Protein AF-A0A2U8Q2R9-F1 (afdb_monomer_lite)

Foldseek 3Di:
DPVPVVVVVVVVVVVVLLVLLLQLQLVLQLVLLVVVVVVCVVVVNDDPVCVVVSVCLSNLRSVQSSVVVCCCCVPVCVPDPDPDPDPVVSVVSSVSSSVCSNPVVVSVVVVVVVVCVVVVPPPCPPPDPPDPDPDD

Radius of gyration: 21.03 Å; chains: 1; bounding box: 61×58×49 Å

Secondary structure (DSSP, 8-state):
--HHHHHHHHHHHHHHHHHHHHHHHHHHHHHHHHHHHHHHHHTT---GGGHHHHHHHHHHHHHHHHHHHHHHHHHTTTTS-----SHHHHHHHHHHHHHHHHTHHHHHHHHHHHHHHHHT------SSSS------

Structure (mmCIF, N/CA/C/O backbone):
data_AF-A0A2U8Q2R9-F1
#
_entry.id   AF-A0A2U8Q2R9-F1
#
loop_
_atom_site.group_PDB
_atom_site.id
_atom_site.type_symbol
_atom_site.label_atom_id
_atom_site.label_alt_id
_atom_site.label_comp_id
_atom_site.label_asym_id
_atom_site.label_entity_id
_atom_site.label_seq_id
_atom_site.pdbx_PDB_ins_code
_atom_site.Cartn_x
_atom_site.Cartn_y
_atom_site.Cartn_z
_atom_site.occupancy
_atom_site.B_iso_or_equiv
_atom_site.auth_seq_id
_atom_site.auth_comp_id
_atom_site.auth_asym_id
_atom_site.auth_atom_id
_atom_site.pdbx_PDB_model_num
ATOM 1 N N . MET A 1 1 ? 22.208 -24.361 -25.712 1.00 54.59 1 MET A N 1
ATOM 2 C CA . MET A 1 1 ? 21.852 -24.811 -24.343 1.00 54.59 1 MET A CA 1
ATOM 3 C C . MET A 1 1 ? 22.028 -23.720 -23.263 1.00 54.59 1 MET A C 1
ATOM 5 O O . MET A 1 1 ? 22.077 -24.053 -22.092 1.00 54.59 1 MET A O 1
ATOM 9 N N . GLN A 1 2 ? 22.068 -22.422 -23.615 1.00 53.75 2 GLN A N 1
ATOM 10 C CA . GLN A 1 2 ? 22.231 -21.296 -22.665 1.00 53.75 2 GLN A CA 1
ATOM 11 C C . GLN A 1 2 ? 20.921 -20.546 -22.336 1.00 53.75 2 GLN A C 1
ATOM 13 O O . GLN A 1 2 ? 20.909 -19.662 -21.490 1.00 53.75 2 GLN A O 1
ATOM 18 N N . THR A 1 3 ? 19.803 -20.882 -22.981 1.00 57.34 3 THR A N 1
ATOM 19 C CA . THR A 1 3 ? 18.531 -20.153 -22.825 1.00 57.34 3 THR A CA 1
ATOM 20 C C . THR A 1 3 ? 17.752 -20.531 -21.559 1.00 57.34 3 THR A C 1
ATOM 22 O O . THR A 1 3 ? 16.987 -19.719 -21.046 1.00 57.34 3 THR A O 1
ATOM 25 N N . ALA A 1 4 ? 17.961 -21.734 -21.013 1.00 60.97 4 ALA A N 1
ATOM 26 C CA . ALA A 1 4 ? 17.215 -22.218 -19.848 1.00 60.97 4 ALA A CA 1
ATOM 27 C C . ALA A 1 4 ? 17.645 -21.556 -18.523 1.00 60.97 4 ALA A C 1
ATOM 29 O O . ALA A 1 4 ? 16.813 -21.320 -17.649 1.00 60.97 4 ALA A O 1
ATOM 30 N N . THR A 1 5 ? 18.926 -21.210 -18.375 1.00 63.03 5 THR A N 1
ATOM 31 C CA . THR A 1 5 ? 19.467 -20.627 -17.136 1.00 63.03 5 THR A CA 1
ATOM 32 C C . THR A 1 5 ? 19.041 -19.172 -16.941 1.00 63.03 5 THR A C 1
ATOM 34 O O . THR A 1 5 ? 18.671 -18.790 -15.834 1.00 63.03 5 THR A O 1
ATOM 37 N N . VAL A 1 6 ? 18.991 -18.380 -18.017 1.00 62.53 6 VAL A N 1
ATOM 38 C CA . VAL A 1 6 ? 18.590 -16.961 -17.966 1.00 62.53 6 VAL A CA 1
ATOM 39 C C . VAL A 1 6 ? 17.127 -16.800 -17.531 1.00 62.53 6 VAL A C 1
ATOM 41 O O . VAL A 1 6 ? 16.816 -15.957 -16.692 1.00 62.53 6 VAL A O 1
ATOM 44 N N . SER A 1 7 ? 16.225 -17.659 -18.022 1.00 61.97 7 SER A N 1
ATOM 45 C CA . SER A 1 7 ? 14.805 -17.618 -17.635 1.00 61.97 7 SER A CA 1
ATOM 46 C C . SER A 1 7 ? 14.587 -17.929 -16.148 1.00 61.97 7 SER A C 1
ATOM 48 O O . SER A 1 7 ? 13.720 -17.334 -15.504 1.00 61.97 7 SER A O 1
ATOM 50 N N . SER A 1 8 ? 15.394 -18.830 -15.582 1.00 62.81 8 SER A N 1
ATOM 51 C CA . SER A 1 8 ? 15.256 -19.243 -14.184 1.00 62.81 8 SER A CA 1
ATOM 52 C C . SER A 1 8 ? 15.738 -18.169 -13.200 1.00 62.81 8 SER A C 1
ATOM 54 O O . SER A 1 8 ? 15.130 -18.002 -12.143 1.00 62.81 8 SER A O 1
ATOM 56 N N . ILE A 1 9 ? 16.776 -17.405 -13.562 1.00 61.72 9 ILE A N 1
ATOM 57 C CA . ILE A 1 9 ? 17.327 -16.317 -12.735 1.00 61.72 9 ILE A CA 1
ATOM 58 C C . ILE A 1 9 ? 16.341 -15.140 -12.663 1.00 61.72 9 ILE A C 1
ATOM 60 O O . ILE A 1 9 ? 15.991 -14.712 -11.563 1.00 61.72 9 ILE A O 1
ATOM 64 N N . CYS A 1 10 ? 15.780 -14.700 -13.799 1.00 63.28 10 CYS A N 1
ATOM 65 C CA . CYS A 1 10 ? 14.766 -13.634 -13.811 1.00 63.28 10 CYS A CA 1
ATOM 66 C C . CYS A 1 10 ? 13.527 -13.975 -12.967 1.00 63.28 10 CYS A C 1
ATOM 68 O O . CYS A 1 10 ? 12.990 -13.115 -12.270 1.00 63.28 10 CYS A O 1
ATOM 70 N N . ARG A 1 11 ? 13.062 -15.233 -12.999 1.00 65.81 11 ARG A N 1
ATOM 71 C CA . ARG A 1 11 ? 11.898 -15.658 -12.201 1.00 65.81 11 ARG A CA 1
ATOM 72 C C . ARG A 1 11 ? 12.167 -15.613 -10.697 1.00 65.81 11 ARG A C 1
ATOM 74 O O . ARG A 1 11 ? 11.255 -15.305 -9.930 1.00 65.81 11 ARG A O 1
ATOM 81 N N . PHE A 1 12 ? 13.389 -15.931 -10.273 1.00 63.91 12 PHE A N 1
ATOM 82 C CA . PHE A 1 12 ? 13.762 -15.932 -8.860 1.00 63.91 12 PHE A CA 1
ATOM 83 C C . PHE A 1 12 ? 13.852 -14.510 -8.291 1.00 63.91 12 PHE A C 1
ATOM 85 O O . PHE A 1 12 ? 13.337 -14.234 -7.203 1.00 63.91 12 PHE A O 1
ATOM 92 N N . GLU A 1 13 ? 14.440 -13.595 -9.059 1.00 75.69 13 GLU A N 1
ATOM 93 C CA . GLU A 1 13 ? 14.587 -12.190 -8.678 1.00 75.69 13 GLU A CA 1
ATOM 94 C C . GLU A 1 13 ? 13.225 -11.486 -8.596 1.00 75.69 13 GLU A C 1
ATOM 96 O O . GLU A 1 13 ? 12.916 -10.840 -7.592 1.00 75.69 13 GLU A O 1
ATOM 101 N N . HIS A 1 14 ? 12.344 -11.735 -9.573 1.00 79.44 14 HIS A N 1
ATOM 102 C CA . HIS A 1 14 ? 10.980 -11.195 -9.569 1.00 79.44 14 HIS A CA 1
ATOM 103 C C . HIS A 1 14 ? 10.171 -11.671 -8.360 1.00 79.44 14 HIS A C 1
ATOM 105 O O . HIS A 1 14 ? 9.496 -10.883 -7.701 1.00 79.44 14 HIS A O 1
ATOM 111 N N . ARG A 1 15 ? 10.267 -12.961 -8.010 1.00 86.81 15 ARG A N 1
ATOM 112 C CA . ARG A 1 15 ? 9.559 -13.512 -6.845 1.00 86.81 15 ARG A CA 1
ATOM 113 C C . ARG A 1 15 ? 10.039 -12.882 -5.539 1.00 86.81 15 ARG A C 1
ATOM 115 O O . ARG A 1 15 ? 9.217 -12.572 -4.681 1.00 86.81 15 ARG A O 1
ATOM 122 N N . SER A 1 16 ? 11.346 -12.679 -5.404 1.00 87.81 16 SER A N 1
ATOM 123 C CA . SER A 1 16 ? 11.940 -12.060 -4.215 1.00 87.81 16 SER A CA 1
ATOM 124 C C . SER A 1 16 ? 11.488 -10.608 -4.061 1.00 87.81 16 SER A C 1
ATOM 126 O O . SER A 1 16 ? 11.102 -10.199 -2.967 1.00 87.81 16 SER A O 1
ATOM 128 N N . LEU A 1 17 ? 11.431 -9.859 -5.167 1.00 88.38 17 LEU A N 1
ATOM 129 C CA . LEU A 1 17 ? 10.926 -8.487 -5.186 1.00 88.38 17 LEU A CA 1
ATOM 130 C C . LEU A 1 17 ? 9.444 -8.417 -4.799 1.00 88.38 17 LEU A C 1
ATOM 132 O O . LEU A 1 17 ? 9.069 -7.586 -3.976 1.00 88.38 17 LEU A O 1
ATOM 136 N N . LEU A 1 18 ? 8.601 -9.305 -5.334 1.00 91.75 18 LEU A N 1
ATOM 137 C CA . LEU A 1 18 ? 7.175 -9.341 -4.990 1.00 91.75 18 LEU A CA 1
ATOM 138 C C . LEU A 1 18 ? 6.946 -9.618 -3.503 1.00 91.75 18 LEU A C 1
ATOM 140 O O . LEU A 1 18 ? 6.115 -8.959 -2.882 1.00 91.75 18 LEU A O 1
ATOM 144 N N . VAL A 1 19 ? 7.692 -10.563 -2.926 1.00 94.94 19 VAL A N 1
ATOM 145 C CA . VAL A 1 19 ? 7.621 -10.855 -1.487 1.00 94.94 19 VAL A CA 1
ATOM 146 C C . VAL A 1 19 ? 8.083 -9.645 -0.677 1.00 94.94 19 VAL A C 1
ATOM 148 O O . VAL A 1 19 ? 7.417 -9.264 0.281 1.00 94.94 19 VAL A O 1
ATOM 151 N N . PHE A 1 20 ? 9.177 -9.000 -1.082 1.00 93.81 20 PHE A N 1
ATOM 152 C CA . PHE A 1 20 ? 9.681 -7.793 -0.433 1.00 93.81 20 PHE A CA 1
ATOM 153 C C . PHE A 1 20 ? 8.643 -6.657 -0.440 1.00 93.81 20 PHE A C 1
ATOM 155 O O . PHE A 1 20 ? 8.326 -6.101 0.610 1.00 93.81 20 PHE A O 1
ATOM 162 N N . VAL A 1 21 ? 8.039 -6.370 -1.595 1.00 95.62 21 VAL A N 1
ATOM 163 C CA . VAL A 1 21 ? 6.981 -5.355 -1.751 1.00 95.62 21 VAL A CA 1
ATOM 164 C C . VAL A 1 21 ? 5.752 -5.692 -0.921 1.00 95.62 21 VAL A C 1
ATOM 166 O O . VAL A 1 21 ? 5.224 -4.829 -0.222 1.00 95.62 21 VAL A O 1
ATOM 169 N N . PHE A 1 22 ? 5.320 -6.951 -0.949 1.00 97.25 22 PHE A N 1
ATOM 170 C CA . PHE A 1 22 ? 4.193 -7.409 -0.150 1.00 97.25 22 PHE A CA 1
ATOM 171 C C . PHE A 1 22 ? 4.439 -7.191 1.349 1.00 97.25 22 PHE A C 1
ATOM 173 O O . PHE A 1 22 ? 3.574 -6.653 2.037 1.00 97.25 22 PHE A O 1
ATOM 180 N N . LEU A 1 23 ? 5.623 -7.556 1.853 1.00 97.31 23 LEU A N 1
ATOM 181 C CA . LEU A 1 23 ? 5.975 -7.404 3.266 1.00 97.31 23 LEU A CA 1
ATOM 182 C C . LEU A 1 23 ? 6.036 -5.932 3.690 1.00 97.31 23 LEU A C 1
ATOM 184 O O . LEU A 1 23 ? 5.490 -5.582 4.735 1.00 97.31 23 LEU A O 1
ATOM 188 N N . PHE A 1 24 ? 6.640 -5.056 2.881 1.00 97.38 24 PHE A N 1
ATOM 189 C CA . PHE A 1 24 ? 6.678 -3.619 3.176 1.00 97.38 24 PHE A CA 1
ATOM 190 C C . PHE A 1 24 ? 5.283 -2.979 3.121 1.00 97.38 24 PHE A C 1
ATOM 192 O O . PHE A 1 24 ? 4.949 -2.168 3.987 1.00 97.38 24 PHE A O 1
ATOM 199 N N . GLY A 1 25 ? 4.437 -3.390 2.172 1.00 97.31 25 GLY A N 1
ATOM 200 C CA . GLY A 1 25 ? 3.032 -2.979 2.116 1.00 97.31 25 GLY A CA 1
ATOM 201 C C . GLY A 1 25 ? 2.230 -3.440 3.332 1.00 97.31 25 GLY A C 1
ATOM 202 O O . GLY A 1 25 ? 1.533 -2.643 3.964 1.00 97.31 25 GLY A O 1
ATOM 203 N N . ALA A 1 26 ? 2.381 -4.705 3.727 1.00 97.25 26 ALA A N 1
ATOM 204 C CA . ALA A 1 26 ? 1.734 -5.246 4.916 1.00 97.25 26 ALA A CA 1
ATOM 205 C C . ALA A 1 26 ? 2.202 -4.529 6.193 1.00 97.25 26 ALA A C 1
ATOM 207 O O . ALA A 1 26 ? 1.381 -4.218 7.060 1.00 97.25 26 ALA A O 1
ATOM 208 N N . LEU A 1 27 ? 3.493 -4.195 6.294 1.00 97.31 27 LEU A N 1
ATOM 209 C CA . LEU A 1 27 ? 4.057 -3.434 7.411 1.00 97.31 27 LEU A CA 1
ATOM 210 C C . LEU A 1 27 ? 3.443 -2.027 7.504 1.00 97.31 27 LEU A C 1
ATOM 212 O O . LEU A 1 27 ? 2.994 -1.623 8.578 1.00 97.31 27 LEU A O 1
ATOM 216 N N . GLY A 1 28 ? 3.361 -1.306 6.381 1.00 96.38 28 GLY A N 1
ATOM 217 C CA . GLY A 1 28 ? 2.716 0.009 6.321 1.00 96.38 28 GLY A CA 1
ATOM 218 C C . GLY A 1 28 ? 1.251 -0.044 6.764 1.00 96.38 28 GLY A C 1
ATOM 219 O O . GLY A 1 28 ? 0.821 0.743 7.608 1.00 96.38 28 GLY A O 1
ATOM 220 N N . SER A 1 29 ? 0.491 -1.028 6.274 1.00 95.94 29 SER A N 1
ATOM 221 C CA . SER A 1 29 ? -0.905 -1.234 6.687 1.00 95.94 29 SER A CA 1
ATOM 222 C C . SER A 1 29 ? -1.055 -1.667 8.144 1.00 95.94 29 SER A C 1
ATOM 224 O O . SER A 1 29 ? -2.019 -1.275 8.798 1.00 95.94 29 SER A O 1
ATOM 226 N N . THR A 1 30 ? -0.096 -2.415 8.691 1.00 96.12 30 THR A N 1
ATOM 227 C CA . THR A 1 30 ? -0.086 -2.780 10.116 1.00 96.12 30 THR A CA 1
ATOM 228 C C . THR A 1 30 ? 0.061 -1.539 10.996 1.00 96.12 30 THR A C 1
ATOM 230 O O . THR A 1 30 ? -0.647 -1.409 11.993 1.00 96.12 30 THR A O 1
ATOM 233 N N . LEU A 1 31 ? 0.918 -0.588 10.610 1.00 95.75 31 LEU A N 1
ATOM 234 C CA . LEU A 1 31 ? 1.054 0.691 11.317 1.00 95.75 31 LEU A CA 1
ATOM 235 C C . LEU A 1 31 ? -0.201 1.566 11.196 1.00 95.75 31 LEU A C 1
ATOM 237 O O . LEU A 1 31 ? -0.585 2.242 12.151 1.00 95.75 31 LEU A O 1
ATOM 241 N N . ALA A 1 32 ? -0.872 1.543 10.045 1.00 93.44 32 ALA A N 1
ATOM 242 C CA . ALA A 1 32 ? -2.152 2.228 9.886 1.00 93.44 32 ALA A CA 1
ATOM 243 C C . ALA A 1 32 ? -3.241 1.605 10.783 1.00 93.44 32 ALA A C 1
ATOM 245 O O . ALA A 1 32 ? -3.953 2.321 11.489 1.00 93.44 32 ALA A O 1
ATOM 246 N N . ALA A 1 33 ? -3.328 0.272 10.823 1.00 92.88 33 ALA A N 1
ATOM 247 C CA . ALA A 1 33 ? -4.274 -0.455 11.666 1.00 92.88 33 ALA A CA 1
ATOM 248 C C . ALA A 1 33 ? -4.000 -0.239 13.163 1.00 92.88 33 ALA A C 1
ATOM 250 O O . ALA A 1 33 ? -4.934 0.006 13.929 1.00 92.88 33 ALA A O 1
ATOM 251 N N . SER A 1 34 ? -2.731 -0.254 13.586 1.00 93.38 34 SER A N 1
ATOM 252 C CA . SER A 1 34 ? -2.361 -0.013 14.985 1.00 93.38 34 SER A CA 1
ATOM 253 C C . SER A 1 34 ? -2.772 1.388 15.442 1.00 93.38 34 SER A C 1
ATOM 255 O O . SER A 1 34 ? -3.334 1.540 16.527 1.00 93.38 34 SER A O 1
ATOM 257 N N . ARG A 1 35 ? -2.613 2.406 14.585 1.00 92.12 35 ARG A N 1
ATOM 258 C CA . ARG A 1 35 ? -3.107 3.765 14.849 1.00 92.12 35 ARG A CA 1
ATOM 259 C C . ARG A 1 35 ? -4.620 3.789 15.091 1.00 92.12 35 ARG A C 1
ATOM 261 O O . ARG A 1 35 ? -5.070 4.466 16.015 1.00 92.12 35 ARG A O 1
ATOM 268 N N . ILE A 1 36 ? -5.402 3.054 14.297 1.00 89.00 36 ILE A N 1
ATOM 269 C CA . ILE A 1 36 ? -6.865 2.967 14.455 1.00 89.00 36 ILE A CA 1
ATOM 270 C C . ILE A 1 36 ? -7.228 2.306 15.789 1.00 89.00 36 ILE A C 1
ATOM 272 O O . ILE A 1 36 ? -8.101 2.805 16.498 1.00 89.00 36 ILE A O 1
ATOM 276 N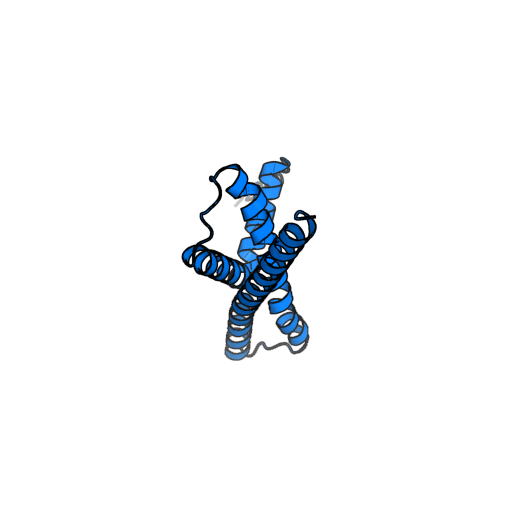 N . VAL A 1 37 ? -6.534 1.228 16.166 1.00 89.88 37 VAL A N 1
ATOM 277 C CA . VAL A 1 37 ? -6.737 0.544 17.454 1.00 89.88 37 VAL A CA 1
ATOM 278 C C . VAL A 1 37 ? -6.462 1.487 18.623 1.00 89.88 37 VAL A C 1
ATOM 280 O O . VAL A 1 37 ? -7.293 1.608 19.522 1.00 89.88 37 VAL A O 1
ATOM 283 N N . VAL A 1 38 ? -5.332 2.199 18.596 1.00 92.50 38 VAL A N 1
ATOM 284 C CA . VAL A 1 38 ? -4.958 3.155 19.651 1.00 92.50 38 VAL A CA 1
ATOM 285 C C . VAL A 1 38 ? -6.013 4.254 19.799 1.00 92.50 38 VAL A C 1
ATOM 287 O O . VAL A 1 38 ? -6.400 4.592 20.918 1.00 92.50 38 VAL A O 1
ATOM 290 N N . LEU A 1 39 ? -6.530 4.783 18.686 1.00 90.44 39 LEU A N 1
ATOM 291 C CA . LEU A 1 39 ? -7.613 5.768 18.714 1.00 90.44 39 LEU A CA 1
ATOM 292 C C . LEU A 1 39 ? -8.909 5.174 19.283 1.00 90.44 39 LEU A C 1
ATOM 294 O O . LEU A 1 39 ? -9.527 5.790 20.148 1.00 90.44 39 LEU A O 1
ATOM 298 N N . ALA A 1 40 ? -9.300 3.970 18.864 1.00 90.06 40 ALA A N 1
ATOM 299 C CA . ALA A 1 40 ? -10.507 3.308 19.360 1.00 90.06 40 ALA A CA 1
ATOM 300 C C . ALA A 1 40 ? -10.456 3.053 20.878 1.00 90.06 40 ALA A C 1
ATOM 302 O O . ALA A 1 40 ? -11.450 3.279 21.574 1.00 90.06 40 ALA A O 1
ATOM 303 N N . LEU A 1 41 ? -9.290 2.655 21.400 1.00 90.62 41 LEU A N 1
ATOM 304 C CA . LEU A 1 41 ? -9.057 2.494 22.837 1.00 90.62 41 LEU A CA 1
AT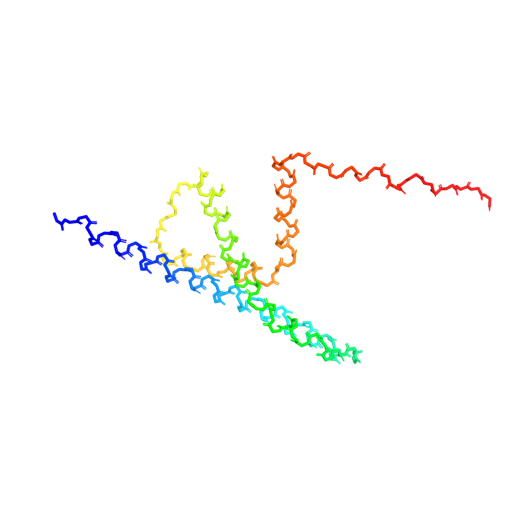OM 305 C C . LEU A 1 41 ? -9.152 3.832 23.579 1.00 90.62 41 LEU A C 1
ATOM 307 O O . LEU A 1 41 ? -9.812 3.911 24.615 1.00 90.62 41 LEU A O 1
ATOM 311 N N . ARG A 1 42 ? -8.560 4.903 23.030 1.00 94.00 42 ARG A N 1
ATOM 312 C CA . ARG A 1 42 ? -8.606 6.246 23.631 1.00 94.00 42 ARG A CA 1
ATOM 313 C C . ARG A 1 42 ? -10.037 6.768 23.792 1.00 94.00 42 ARG A C 1
ATOM 315 O O . ARG A 1 42 ? -10.340 7.392 24.804 1.00 94.00 42 ARG A O 1
ATOM 322 N N . TYR A 1 43 ? -10.912 6.501 22.822 1.00 94.56 43 TYR A N 1
ATOM 323 C CA . TYR A 1 43 ? -12.314 6.937 22.844 1.00 94.56 43 TYR A CA 1
ATOM 324 C C . TYR A 1 43 ? -13.279 5.926 23.488 1.00 94.56 43 TYR A C 1
ATOM 326 O O . TYR A 1 43 ? -14.487 6.145 23.446 1.00 94.56 43 TYR A O 1
ATOM 334 N N . LYS A 1 44 ? -12.780 4.830 24.086 1.00 89.69 44 LYS A N 1
ATOM 335 C CA . LYS A 1 44 ? -13.587 3.755 24.706 1.00 89.69 44 LYS A CA 1
ATOM 336 C C . LYS A 1 44 ? -14.667 3.157 23.786 1.00 89.69 44 LYS A C 1
ATOM 338 O O . LYS A 1 44 ? -15.658 2.621 24.267 1.00 89.69 44 LYS A O 1
ATOM 343 N N . ASN A 1 45 ? -14.471 3.217 22.471 1.00 90.69 45 ASN A N 1
ATOM 344 C CA . ASN A 1 45 ? -15.424 2.722 21.472 1.00 90.69 45 ASN A CA 1
ATOM 345 C C . ASN A 1 45 ? -14.834 1.527 20.709 1.00 90.69 45 ASN A C 1
ATOM 347 O O . ASN A 1 45 ? -14.805 1.495 19.477 1.00 90.69 45 ASN A O 1
ATOM 351 N N . TYR A 1 46 ? -14.269 0.571 21.449 1.00 88.06 46 TYR A N 1
ATOM 352 C CA . TYR A 1 46 ? -13.673 -0.619 20.856 1.00 88.06 46 TYR A CA 1
ATOM 353 C C . TYR A 1 46 ? -14.748 -1.680 20.608 1.00 88.06 46 TYR A C 1
ATOM 355 O O . TYR A 1 46 ? -15.395 -2.147 21.540 1.00 88.06 46 TYR A O 1
ATOM 363 N N . GLN A 1 47 ? -14.929 -2.057 19.344 1.00 90.19 47 GLN A N 1
ATOM 364 C CA . GLN A 1 47 ? -15.884 -3.081 18.925 1.00 90.19 47 GLN A CA 1
ATOM 365 C C . GLN A 1 47 ? -15.116 -4.345 18.539 1.00 90.19 47 GLN A C 1
ATOM 367 O O . GLN A 1 47 ? -14.376 -4.341 17.555 1.00 90.19 47 GLN A O 1
ATOM 372 N N . SER A 1 48 ? -15.307 -5.427 19.294 1.00 87.00 48 SER A N 1
ATOM 373 C CA . SER A 1 48 ? -14.605 -6.706 19.099 1.00 87.00 48 SER A CA 1
ATOM 374 C C . SER A 1 48 ? -14.860 -7.334 17.724 1.00 87.00 48 SER A C 1
ATOM 376 O O . SER A 1 48 ? -14.006 -8.033 17.190 1.00 87.00 48 SER A O 1
ATOM 378 N N . GLU A 1 49 ? -16.003 -7.038 17.108 1.00 89.88 49 GLU A N 1
ATOM 379 C CA . GLU A 1 49 ? -16.351 -7.499 15.759 1.00 89.88 49 GLU A CA 1
ATOM 380 C C . GLU A 1 49 ? -15.371 -6.982 14.687 1.00 89.88 49 GLU A C 1
ATOM 382 O O . GLU A 1 49 ? -15.099 -7.652 13.694 1.00 89.88 49 GLU A O 1
ATOM 387 N N . LYS A 1 50 ? -14.743 -5.822 14.925 1.00 85.75 50 LYS A N 1
ATOM 388 C CA . LYS A 1 50 ? -13.782 -5.206 13.996 1.00 85.75 50 LYS A CA 1
ATOM 389 C C . LYS A 1 50 ? -12.372 -5.796 14.086 1.00 85.75 50 LYS A C 1
ATOM 391 O O . LYS A 1 50 ? -11.516 -5.424 13.285 1.00 85.75 50 LYS A O 1
ATOM 396 N N . VAL A 1 51 ? -12.115 -6.721 15.015 1.00 87.75 51 VAL A N 1
ATOM 397 C CA . VAL A 1 51 ? -10.802 -7.376 15.175 1.00 87.75 51 VAL A CA 1
ATOM 398 C C . VAL A 1 51 ? -10.432 -8.172 13.926 1.00 87.75 51 VAL A C 1
ATOM 400 O O . VAL A 1 51 ? -9.308 -8.070 13.438 1.00 87.75 51 VAL A O 1
ATOM 403 N N . ALA A 1 52 ? -11.384 -8.926 13.368 1.00 88.94 52 ALA A N 1
ATOM 404 C CA . ALA A 1 52 ? -11.149 -9.705 12.153 1.00 88.94 52 ALA A CA 1
ATOM 405 C C . ALA A 1 52 ? -10.753 -8.794 10.981 1.00 88.94 52 ALA A C 1
ATOM 407 O O . ALA A 1 52 ? -9.800 -9.081 10.258 1.00 88.94 52 ALA A O 1
ATOM 408 N N . TRP A 1 53 ? -11.424 -7.644 10.856 1.00 87.38 53 TRP A N 1
ATOM 409 C CA . TRP A 1 53 ? -11.092 -6.635 9.854 1.00 87.38 53 TRP A CA 1
ATOM 410 C C . TRP A 1 53 ? -9.682 -6.064 10.054 1.00 87.38 53 TRP A C 1
ATOM 412 O O . TRP A 1 53 ? -8.922 -5.953 9.098 1.00 87.38 53 TRP A O 1
ATOM 422 N N . GLN A 1 54 ? -9.286 -5.785 11.300 1.00 88.75 54 GLN A N 1
ATOM 423 C CA . GLN A 1 54 ? -7.935 -5.309 11.624 1.00 88.75 54 GLN A CA 1
ATOM 424 C C . GLN A 1 54 ? -6.841 -6.316 11.244 1.00 88.75 54 GLN A C 1
ATOM 426 O O . GLN A 1 54 ? -5.751 -5.897 10.861 1.00 88.75 54 GLN A O 1
ATOM 431 N N . LEU A 1 55 ? -7.130 -7.620 11.309 1.00 89.31 55 LEU A N 1
ATOM 432 C CA . LEU A 1 55 ? -6.205 -8.677 10.892 1.00 89.31 55 LEU A CA 1
ATOM 433 C C . LEU A 1 55 ? -6.110 -8.822 9.363 1.00 89.31 55 LEU A C 1
ATOM 435 O O . LEU A 1 55 ? -5.072 -9.223 8.840 1.00 89.31 55 LEU A O 1
ATOM 439 N N . LEU A 1 56 ? -7.186 -8.488 8.646 1.00 93.31 56 LEU A N 1
ATOM 440 C CA . LEU A 1 56 ? -7.240 -8.480 7.181 1.00 93.31 56 LEU A CA 1
ATOM 441 C C . LEU A 1 56 ? -6.552 -7.248 6.576 1.00 93.31 56 LEU A C 1
ATOM 443 O O . LEU A 1 56 ? -6.036 -7.329 5.461 1.00 93.31 56 LEU A O 1
ATOM 447 N N . THR A 1 57 ? -6.482 -6.128 7.302 1.00 92.50 57 THR A N 1
ATOM 448 C CA . THR A 1 57 ? -5.878 -4.877 6.813 1.00 92.50 57 THR A CA 1
ATOM 449 C C . THR A 1 57 ? -4.423 -5.030 6.329 1.00 92.50 57 THR A C 1
ATOM 451 O O . THR A 1 57 ? -4.133 -4.561 5.229 1.00 92.50 57 THR A O 1
ATOM 454 N N . PRO A 1 58 ? -3.496 -5.701 7.049 1.00 94.25 58 PRO A N 1
ATOM 455 C CA . PRO A 1 58 ? -2.134 -5.941 6.562 1.00 94.25 58 PRO A CA 1
ATOM 456 C C . PRO A 1 58 ? -2.085 -6.757 5.267 1.00 94.25 58 PRO A C 1
ATOM 458 O O . PRO A 1 58 ? -1.322 -6.426 4.362 1.00 94.25 58 PRO A O 1
ATOM 461 N N . LEU A 1 59 ? -2.924 -7.795 5.157 1.00 95.69 59 LEU A N 1
ATOM 462 C CA . LEU A 1 59 ? -3.029 -8.615 3.946 1.00 95.69 59 LEU A CA 1
ATOM 463 C C . LEU A 1 59 ? -3.506 -7.770 2.764 1.00 95.69 59 LEU A C 1
ATOM 465 O O . LEU A 1 59 ? -2.874 -7.779 1.708 1.00 95.69 59 LEU A O 1
ATOM 469 N N . HIS A 1 60 ? -4.569 -6.990 2.967 1.00 95.00 60 HIS A N 1
ATOM 470 C CA . HIS A 1 60 ? -5.085 -6.063 1.965 1.00 95.00 60 HIS A CA 1
ATOM 471 C C . HIS A 1 60 ? -4.015 -5.049 1.531 1.00 95.00 60 HIS A C 1
ATOM 473 O O . HIS A 1 60 ? -3.801 -4.862 0.338 1.00 95.00 60 HIS A O 1
ATOM 479 N N . GLY A 1 61 ? -3.281 -4.455 2.476 1.00 94.81 61 GLY A N 1
ATOM 480 C CA . GLY A 1 61 ? -2.181 -3.530 2.196 1.00 94.81 61 GLY A CA 1
ATOM 481 C C . GLY A 1 61 ? -1.039 -4.123 1.383 1.00 94.81 61 GLY A C 1
ATOM 482 O O . GLY A 1 61 ? -0.556 -3.491 0.445 1.00 94.81 61 GLY A O 1
ATOM 483 N N . GLY A 1 62 ? -0.623 -5.346 1.717 1.00 96.06 62 GLY A N 1
ATOM 484 C CA . GLY A 1 62 ? 0.404 -6.069 0.971 1.00 96.06 62 GLY A CA 1
ATOM 485 C C . GLY A 1 62 ? -0.023 -6.352 -0.46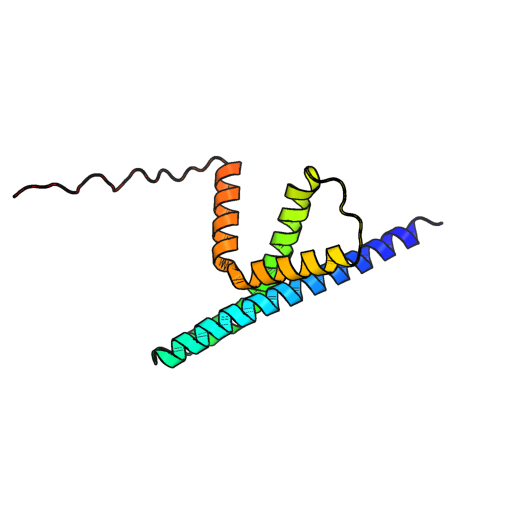9 1.00 96.06 62 GLY A C 1
ATOM 486 O O . GLY A 1 62 ? 0.742 -6.099 -1.400 1.00 96.06 62 GLY A O 1
ATOM 487 N N . VAL A 1 63 ? -1.265 -6.808 -0.674 1.00 96.50 63 VAL A N 1
ATOM 488 C CA . VAL A 1 63 ? -1.828 -7.017 -2.020 1.00 96.50 63 VAL A CA 1
ATOM 489 C C . VAL A 1 63 ? -1.897 -5.696 -2.789 1.00 96.50 63 VAL A C 1
ATOM 491 O O . VAL A 1 63 ? -1.474 -5.638 -3.943 1.00 96.50 63 VAL A O 1
ATOM 494 N N . LEU A 1 64 ? -2.356 -4.620 -2.146 1.00 95.38 64 LEU A N 1
ATOM 495 C CA . LEU A 1 64 ? -2.464 -3.301 -2.765 1.00 95.38 64 LEU A CA 1
ATOM 496 C C . LEU A 1 64 ? -1.101 -2.749 -3.200 1.00 95.38 64 LEU A C 1
ATOM 498 O O . LEU A 1 64 ? -0.994 -2.163 -4.273 1.00 95.38 64 LEU A O 1
ATOM 502 N N . ALA A 1 65 ? -0.054 -2.966 -2.399 1.00 96.19 65 ALA A N 1
ATOM 503 C CA . ALA A 1 65 ? 1.311 -2.575 -2.741 1.00 96.19 65 ALA A CA 1
ATOM 504 C C . ALA A 1 65 ? 1.833 -3.328 -3.972 1.00 96.19 65 ALA A C 1
ATOM 506 O O . ALA A 1 65 ? 2.445 -2.718 -4.847 1.00 96.19 65 ALA A O 1
ATOM 507 N N . VAL A 1 66 ? 1.545 -4.629 -4.081 1.00 95.25 66 VAL A N 1
ATOM 508 C CA . VAL A 1 66 ? 1.903 -5.432 -5.261 1.00 95.25 66 VAL A CA 1
ATOM 509 C C . VAL A 1 66 ? 1.154 -4.949 -6.506 1.00 95.25 66 VAL A C 1
ATOM 511 O O . VAL A 1 66 ? 1.770 -4.756 -7.552 1.00 95.25 66 VAL A O 1
ATOM 514 N N . VAL A 1 67 ? -0.154 -4.701 -6.402 1.00 93.50 67 VAL A N 1
ATOM 515 C CA . VAL A 1 67 ? -0.951 -4.143 -7.509 1.00 93.50 67 VAL A CA 1
ATOM 516 C C . VAL A 1 67 ? -0.428 -2.763 -7.906 1.00 93.50 67 VAL A C 1
ATOM 518 O O . VAL A 1 67 ? -0.202 -2.506 -9.085 1.00 93.50 67 VAL A O 1
ATOM 521 N N . GLY A 1 68 ? -0.165 -1.891 -6.932 1.00 91.56 68 GLY A N 1
ATOM 522 C CA . GLY A 1 68 ? 0.384 -0.559 -7.161 1.00 91.56 68 GLY A CA 1
ATOM 523 C C . GLY A 1 68 ? 1.750 -0.595 -7.838 1.00 91.56 68 GLY A C 1
ATOM 524 O O . GLY A 1 68 ? 1.997 0.196 -8.745 1.00 91.56 68 GLY A O 1
ATOM 525 N N . LEU A 1 69 ? 2.608 -1.549 -7.468 1.00 90.81 69 LEU A N 1
ATOM 526 C CA . LEU A 1 69 ? 3.870 -1.781 -8.158 1.00 90.81 69 LEU A CA 1
ATOM 527 C C . LEU A 1 69 ? 3.628 -2.128 -9.631 1.00 90.81 69 LEU A C 1
ATOM 529 O O . LEU A 1 69 ? 4.252 -1.517 -10.487 1.00 90.81 69 LEU A O 1
ATOM 533 N N . TYR A 1 70 ? 2.712 -3.048 -9.948 1.00 89.62 70 TYR A N 1
ATOM 534 C CA . TYR A 1 70 ? 2.386 -3.367 -11.344 1.00 89.62 70 TYR A CA 1
ATOM 535 C C . TYR A 1 70 ? 1.810 -2.174 -12.107 1.00 89.62 70 TYR A C 1
ATOM 537 O O . TYR A 1 70 ? 2.145 -1.996 -13.271 1.00 89.62 70 TYR A O 1
ATOM 545 N N . VAL A 1 71 ? 0.997 -1.330 -11.469 1.00 87.50 71 VAL A N 1
ATOM 546 C CA . VAL A 1 71 ? 0.482 -0.099 -12.089 1.00 87.50 71 VAL A CA 1
ATOM 547 C C . VAL A 1 71 ? 1.616 0.886 -12.375 1.00 87.50 71 VAL A C 1
ATOM 549 O O . VAL A 1 71 ? 1.661 1.465 -13.455 1.00 87.50 71 VAL A O 1
ATOM 552 N N . VAL A 1 72 ? 2.570 1.057 -11.458 1.00 84.50 72 VAL A N 1
ATOM 553 C CA . VAL A 1 72 ? 3.733 1.935 -11.667 1.00 84.50 72 VAL A CA 1
ATOM 554 C C . VAL A 1 72 ? 4.680 1.358 -12.720 1.00 84.50 72 VAL A C 1
ATOM 556 O O . VAL A 1 72 ? 5.125 2.079 -13.610 1.00 84.50 72 VAL A O 1
ATOM 559 N N . LEU A 1 73 ? 4.955 0.054 -12.673 1.00 80.50 73 LEU A N 1
ATOM 560 C CA . LEU A 1 73 ? 5.774 -0.629 -13.671 1.00 80.50 73 LEU A CA 1
ATOM 561 C C . LEU A 1 73 ? 5.079 -0.692 -15.042 1.00 80.50 73 LEU A C 1
ATOM 563 O O . LEU A 1 73 ? 5.754 -0.707 -16.059 1.00 80.50 73 LEU A O 1
ATOM 567 N N . GLY A 1 74 ? 3.749 -0.726 -15.096 1.00 77.25 74 GLY A N 1
ATOM 568 C CA . GLY A 1 74 ? 2.984 -0.753 -16.344 1.00 77.25 74 GLY A CA 1
ATOM 569 C C . GLY A 1 74 ? 2.762 0.635 -16.946 1.00 77.25 74 GLY A C 1
ATOM 570 O O . GLY A 1 74 ? 2.898 0.811 -18.151 1.00 77.25 74 GLY A O 1
ATOM 571 N N . GLY A 1 75 ? 2.441 1.629 -16.114 1.00 71.75 75 GLY A N 1
ATOM 572 C CA . GLY A 1 75 ? 2.085 2.984 -16.542 1.00 71.75 75 GLY A CA 1
ATOM 573 C C . GLY A 1 75 ? 3.248 3.977 -16.544 1.00 71.75 75 GLY A C 1
ATOM 574 O O . GLY A 1 75 ? 3.366 4.776 -17.468 1.00 71.75 75 GLY A O 1
ATOM 575 N N . LEU A 1 76 ? 4.132 3.932 -15.539 1.00 54.69 76 LEU A N 1
ATOM 576 C CA . LEU A 1 76 ? 5.235 4.892 -15.393 1.00 54.69 76 LEU A CA 1
ATOM 577 C C . LEU A 1 76 ? 6.496 4.456 -16.164 1.00 54.69 76 LEU A C 1
ATOM 579 O O . LEU A 1 76 ? 7.168 5.298 -16.759 1.00 54.69 76 LEU A O 1
ATOM 583 N N . LEU A 1 77 ? 6.814 3.153 -16.216 1.00 50.62 77 LEU A N 1
ATOM 584 C CA . LEU A 1 77 ? 7.984 2.658 -16.971 1.00 50.62 77 LEU A CA 1
ATOM 585 C C . LEU A 1 77 ? 7.804 2.669 -18.490 1.00 50.62 77 LEU A C 1
ATOM 587 O O . LEU A 1 77 ? 8.799 2.635 -19.207 1.00 50.62 77 LEU A O 1
ATOM 591 N N . ALA A 1 78 ? 6.574 2.759 -19.001 1.00 53.38 78 ALA A N 1
ATOM 592 C CA . ALA A 1 78 ? 6.381 3.039 -20.421 1.00 53.38 78 ALA A CA 1
ATOM 593 C C . ALA A 1 78 ? 6.954 4.422 -20.804 1.00 53.38 78 ALA A C 1
ATOM 595 O O . ALA A 1 78 ? 7.350 4.624 -21.950 1.00 53.38 78 ALA A O 1
ATOM 596 N N . MET A 1 79 ? 7.041 5.359 -19.845 1.00 51.56 79 MET A N 1
ATOM 597 C CA . MET A 1 79 ? 7.553 6.716 -20.067 1.00 51.56 79 MET A CA 1
ATOM 598 C C . MET A 1 79 ? 8.997 6.930 -19.590 1.00 51.56 79 MET A C 1
ATOM 600 O O . MET A 1 79 ? 9.693 7.787 -20.133 1.00 51.56 79 MET A O 1
ATOM 604 N N . VAL A 1 80 ? 9.475 6.176 -18.596 1.00 52.12 80 VAL A N 1
ATOM 605 C CA . VAL A 1 80 ? 10.817 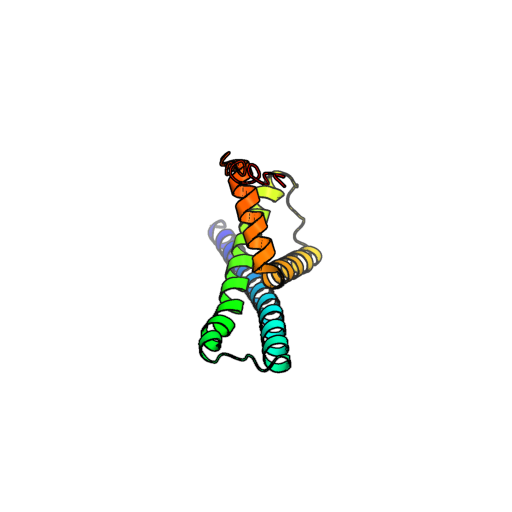6.352 -18.017 1.00 52.12 80 VAL A CA 1
ATOM 606 C C . VAL A 1 80 ? 11.716 5.188 -18.429 1.00 52.12 80 VAL A C 1
ATOM 608 O O . VAL A 1 80 ? 11.475 4.046 -18.046 1.00 52.12 80 VAL A O 1
ATOM 611 N N . ARG A 1 81 ? 12.770 5.490 -19.208 1.00 51.91 81 ARG A N 1
ATOM 612 C CA . ARG A 1 81 ? 13.862 4.562 -19.565 1.00 51.91 81 ARG A CA 1
ATOM 613 C C . ARG A 1 81 ? 14.228 3.677 -18.369 1.00 51.91 81 ARG A C 1
ATOM 615 O O . ARG A 1 81 ? 14.467 4.203 -17.286 1.00 51.91 81 ARG A O 1
ATOM 622 N N . SER A 1 82 ? 14.288 2.365 -18.619 1.00 55.31 82 SER A N 1
ATOM 623 C CA . SER A 1 82 ? 14.576 1.289 -17.662 1.00 55.31 82 SER A CA 1
ATOM 624 C C . SER A 1 82 ? 15.446 1.762 -16.486 1.00 55.31 82 SER A C 1
ATOM 626 O O . SER A 1 82 ? 16.609 2.106 -16.717 1.00 55.31 82 SER A O 1
ATOM 628 N N . PRO A 1 83 ? 14.921 1.808 -15.246 1.00 59.12 83 PRO A N 1
ATOM 629 C CA . PRO A 1 83 ? 15.717 2.188 -14.091 1.00 59.12 83 PRO A CA 1
ATOM 630 C C . PRO A 1 83 ? 16.902 1.232 -13.985 1.00 59.12 83 PRO A C 1
ATOM 632 O O . PRO A 1 83 ? 16.748 0.015 -14.118 1.00 59.12 83 PRO A O 1
ATOM 635 N N . ALA A 1 84 ? 18.097 1.786 -13.788 1.00 64.25 84 ALA A N 1
ATOM 636 C CA . ALA A 1 84 ? 19.272 0.978 -13.514 1.00 64.25 84 ALA A CA 1
ATOM 637 C C . ALA A 1 84 ? 19.012 0.188 -12.225 1.00 64.25 84 ALA A C 1
ATOM 639 O O . ALA A 1 84 ? 18.685 0.772 -11.189 1.00 64.25 84 ALA A O 1
ATOM 640 N N . VAL A 1 85 ? 19.114 -1.140 -12.305 1.00 67.75 85 VAL A N 1
ATOM 641 C CA . VAL A 1 85 ? 18.912 -2.047 -11.171 1.00 67.75 85 VAL A CA 1
ATOM 642 C C . VAL A 1 85 ? 20.087 -1.854 -10.209 1.00 67.75 85 VAL A C 1
ATOM 644 O O . VAL A 1 85 ? 21.138 -2.470 -10.351 1.00 67.75 85 VAL A O 1
ATOM 647 N N . GLY A 1 86 ? 19.937 -0.910 -9.282 1.00 76.81 86 GLY A N 1
ATOM 648 C CA . GLY A 1 86 ? 20.912 -0.581 -8.245 1.00 76.81 86 GLY A CA 1
ATOM 649 C C . GLY A 1 86 ? 20.304 -0.681 -6.843 1.00 76.81 86 GLY A C 1
ATOM 650 O O . GLY A 1 86 ? 19.086 -0.807 -6.707 1.00 76.81 86 GLY A O 1
ATOM 651 N N . PRO A 1 87 ? 21.117 -0.593 -5.777 1.00 76.12 87 PRO A N 1
ATOM 652 C CA . PRO A 1 87 ? 20.637 -0.662 -4.390 1.00 76.12 87 PRO A CA 1
ATOM 653 C C . PRO A 1 87 ? 19.581 0.412 -4.058 1.00 76.12 87 PRO A C 1
ATOM 655 O O . PRO A 1 87 ? 18.639 0.148 -3.312 1.00 76.12 87 PRO A O 1
ATOM 658 N N . GLU A 1 88 ? 19.681 1.583 -4.691 1.00 82.19 88 GLU A N 1
ATOM 659 C CA . GLU A 1 88 ? 18.707 2.687 -4.644 1.00 82.19 88 GLU A CA 1
ATOM 660 C C . GLU A 1 88 ? 17.285 2.241 -5.041 1.00 82.19 88 GLU A C 1
ATOM 662 O O . GLU A 1 88 ? 16.289 2.678 -4.461 1.00 82.19 88 GLU A O 1
ATOM 667 N N . PHE A 1 89 ? 17.179 1.322 -6.009 1.00 83.50 89 PHE A N 1
ATOM 668 C CA . PHE A 1 89 ? 15.898 0.828 -6.513 1.00 83.50 89 PHE A CA 1
ATOM 669 C C . PHE A 1 89 ? 15.147 0.030 -5.445 1.00 83.50 89 PHE A C 1
ATOM 671 O O . PHE A 1 89 ? 13.944 0.212 -5.276 1.00 83.50 89 PHE A O 1
ATOM 678 N N . GLY A 1 90 ? 15.854 -0.804 -4.675 1.00 86.19 90 GLY A N 1
ATOM 679 C CA . GLY A 1 90 ? 15.255 -1.571 -3.582 1.00 86.19 90 GLY A CA 1
ATOM 680 C C . GLY A 1 90 ? 14.674 -0.668 -2.492 1.00 86.19 90 GLY A C 1
ATOM 681 O O . GLY A 1 90 ? 13.561 -0.906 -2.021 1.00 86.19 90 GLY A O 1
ATOM 682 N N . PHE A 1 91 ? 15.384 0.410 -2.140 1.00 88.06 91 PHE A N 1
ATOM 683 C CA . PHE A 1 91 ? 14.901 1.388 -1.163 1.00 88.06 91 PHE A CA 1
ATOM 684 C C . PHE A 1 91 ? 13.674 2.149 -1.675 1.00 88.06 91 PHE A C 1
ATOM 686 O O . PHE A 1 91 ? 12.683 2.273 -0.954 1.00 88.06 91 PHE A O 1
ATOM 693 N N . PHE A 1 92 ? 13.696 2.593 -2.935 1.00 89.06 92 PHE A N 1
ATOM 694 C CA . PHE A 1 92 ? 12.549 3.242 -3.569 1.00 89.06 92 PHE A CA 1
ATOM 695 C C . PHE A 1 92 ? 11.319 2.328 -3.601 1.00 89.06 92 PHE A C 1
ATOM 697 O O . PHE A 1 92 ? 10.239 2.729 -3.171 1.00 89.06 92 PHE A O 1
ATOM 704 N N . VAL A 1 93 ? 11.484 1.087 -4.064 1.00 91.06 93 VAL A N 1
ATOM 705 C CA . VAL A 1 93 ? 10.403 0.100 -4.169 1.00 91.06 93 VAL A CA 1
ATOM 706 C C . VAL A 1 93 ? 9.836 -0.247 -2.790 1.00 91.06 93 VAL A C 1
ATOM 708 O O . VAL A 1 93 ? 8.617 -0.285 -2.623 1.00 91.06 93 VAL A O 1
ATOM 711 N N . GLY A 1 94 ? 10.696 -0.444 -1.786 1.00 93.00 94 GLY A N 1
ATOM 712 C CA . GLY A 1 94 ? 10.276 -0.707 -0.408 1.00 93.00 94 GLY A CA 1
ATOM 713 C C . GLY A 1 94 ? 9.549 0.480 0.224 1.00 93.00 94 GLY A C 1
ATOM 714 O O . GLY A 1 94 ? 8.481 0.310 0.812 1.00 93.00 94 GLY A O 1
ATOM 715 N N . GLY A 1 95 ? 10.078 1.694 0.053 1.00 94.56 95 GLY A N 1
ATOM 716 C CA . GLY A 1 95 ? 9.456 2.927 0.538 1.00 94.56 95 GLY A CA 1
ATOM 717 C C . GLY A 1 95 ? 8.105 3.198 -0.125 1.00 94.56 95 GLY A C 1
ATOM 718 O O . GLY A 1 95 ? 7.129 3.502 0.559 1.00 94.56 95 GLY A O 1
ATOM 719 N N . PHE A 1 96 ? 8.013 3.012 -1.443 1.00 94.19 96 PHE A N 1
ATOM 720 C CA . PHE A 1 96 ? 6.754 3.100 -2.180 1.00 94.19 96 PHE A CA 1
ATOM 721 C C . PHE A 1 96 ? 5.735 2.081 -1.662 1.00 94.19 96 PHE A C 1
ATOM 723 O O . PHE A 1 96 ? 4.622 2.462 -1.302 1.00 94.19 96 PHE A O 1
ATOM 730 N N . ALA A 1 97 ? 6.122 0.806 -1.556 1.00 96.06 97 ALA A N 1
ATOM 731 C CA . ALA A 1 97 ? 5.256 -0.257 -1.056 1.00 96.06 97 ALA A CA 1
ATOM 732 C C . ALA A 1 97 ? 4.730 0.050 0.353 1.00 96.06 97 ALA A C 1
ATOM 734 O O . ALA A 1 97 ? 3.533 -0.072 0.613 1.00 96.06 97 ALA A O 1
ATOM 735 N N . PHE A 1 98 ? 5.608 0.527 1.236 1.00 97.19 98 PHE A N 1
ATOM 736 C CA . PHE A 1 98 ? 5.246 0.962 2.578 1.00 97.19 98 PHE A CA 1
ATOM 737 C C . PHE A 1 98 ? 4.228 2.105 2.569 1.00 97.19 98 PHE A C 1
ATOM 739 O O . PHE A 1 98 ? 3.230 2.031 3.281 1.00 97.19 98 PHE A O 1
ATOM 746 N N . ILE A 1 99 ? 4.444 3.146 1.757 1.00 96.19 99 ILE A N 1
ATOM 747 C CA . ILE A 1 99 ? 3.528 4.293 1.658 1.00 96.19 99 ILE A CA 1
ATOM 748 C C . ILE A 1 99 ? 2.161 3.856 1.125 1.00 96.19 99 ILE A C 1
ATOM 750 O O . ILE A 1 99 ? 1.139 4.283 1.667 1.00 96.19 99 ILE A O 1
ATOM 754 N N . VAL A 1 100 ? 2.130 2.990 0.106 1.00 95.94 100 VAL A N 1
ATOM 755 C CA . VAL A 1 100 ? 0.886 2.424 -0.438 1.00 95.94 100 VAL A CA 1
ATOM 756 C C . VAL A 1 100 ? 0.139 1.637 0.636 1.00 95.94 100 VAL A C 1
ATOM 758 O 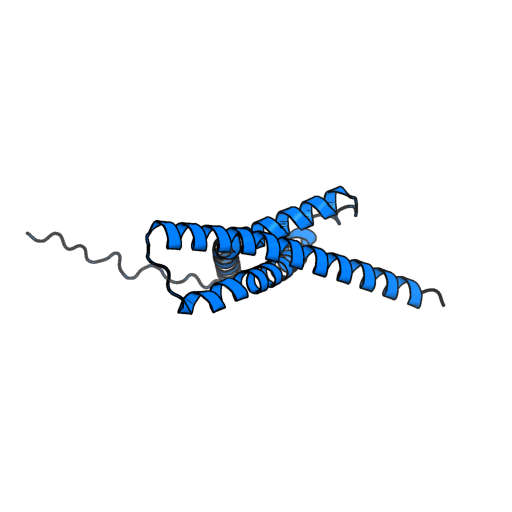O . VAL A 1 100 ? -1.057 1.842 0.820 1.00 95.94 100 VAL A O 1
ATOM 761 N N . GLY A 1 101 ? 0.841 0.794 1.394 1.00 95.44 101 GLY A N 1
ATOM 762 C CA . GLY A 1 101 ? 0.263 0.064 2.519 1.00 95.44 101 GLY A CA 1
ATOM 763 C C . GLY A 1 101 ? -0.242 0.984 3.633 1.00 95.44 101 GLY A C 1
ATOM 764 O O . GLY A 1 101 ? -1.348 0.803 4.138 1.00 95.44 101 GLY A O 1
ATOM 765 N N . PHE A 1 102 ? 0.538 1.994 4.012 1.00 96.12 102 PHE A N 1
ATOM 766 C CA . PHE A 1 102 ? 0.189 2.945 5.069 1.00 96.12 102 PHE A CA 1
ATOM 767 C C . PHE A 1 102 ? -1.007 3.833 4.694 1.00 96.12 102 PHE A C 1
ATOM 769 O O . PHE A 1 102 ? -1.839 4.145 5.542 1.00 96.12 102 PHE A O 1
ATOM 776 N N . SER A 1 103 ? -1.112 4.216 3.421 1.00 95.50 103 SER A N 1
ATOM 777 C CA . SER A 1 103 ? -2.152 5.111 2.893 1.00 95.50 103 SER A CA 1
ATOM 778 C C . SER A 1 103 ? -3.115 4.390 1.948 1.00 95.50 103 SER A C 1
ATOM 780 O O . SER A 1 103 ? -3.555 4.971 0.953 1.00 95.50 103 SER A O 1
ATOM 782 N N . SER A 1 104 ? -3.443 3.131 2.246 1.00 93.94 104 SER A N 1
ATOM 783 C CA . SER A 1 104 ? -4.200 2.242 1.355 1.00 93.94 104 SER A CA 1
ATOM 784 C C . SER A 1 104 ? -5.530 2.841 0.889 1.00 93.94 104 SER A C 1
ATOM 786 O O . SER A 1 104 ? -5.817 2.831 -0.304 1.00 93.94 104 SER A O 1
ATOM 788 N N . GLU A 1 105 ? -6.303 3.469 1.778 1.00 92.00 105 GLU A N 1
ATOM 789 C CA . GLU A 1 105 ? -7.568 4.132 1.420 1.00 92.00 105 GLU A CA 1
ATOM 790 C C . GLU A 1 105 ? -7.388 5.280 0.415 1.00 92.00 105 GLU A C 1
ATOM 792 O O . GLU A 1 105 ? -8.153 5.414 -0.542 1.00 92.00 105 GLU A O 1
ATOM 797 N N . LEU A 1 106 ? -6.375 6.128 0.624 1.00 92.69 106 LEU A N 1
ATOM 798 C CA . LEU A 1 106 ? -6.074 7.236 -0.285 1.00 92.69 106 LEU A CA 1
ATOM 799 C C . LEU A 1 106 ? -5.565 6.712 -1.625 1.00 92.69 106 LEU A C 1
ATOM 801 O O . LEU A 1 106 ? -5.899 7.277 -2.666 1.00 92.69 106 LEU A O 1
ATOM 805 N N . PHE A 1 107 ? -4.781 5.635 -1.601 1.00 92.00 107 PHE A N 1
ATOM 806 C CA . PHE A 1 107 ? -4.282 4.988 -2.803 1.00 92.00 107 PHE A CA 1
ATOM 807 C C . PHE A 1 107 ? -5.424 4.401 -3.638 1.00 92.00 107 PHE A C 1
ATOM 809 O O . PHE A 1 107 ? -5.506 4.708 -4.823 1.00 92.00 107 PHE A O 1
ATOM 816 N N . VAL A 1 108 ? -6.359 3.662 -3.024 1.00 92.00 108 VAL A N 1
ATOM 817 C CA . VAL A 1 108 ? -7.560 3.140 -3.704 1.00 92.00 108 VAL A CA 1
ATOM 818 C C . VAL A 1 108 ? -8.371 4.275 -4.326 1.00 92.00 108 VAL A C 1
ATOM 820 O O . VAL A 1 108 ? -8.692 4.218 -5.508 1.00 92.00 108 VAL A O 1
ATOM 823 N N . LYS A 1 109 ? -8.635 5.355 -3.578 1.00 91.94 109 LYS A N 1
ATOM 824 C CA . LYS A 1 109 ? -9.357 6.528 -4.106 1.00 91.94 109 LYS A CA 1
ATOM 825 C C . LYS A 1 109 ? -8.657 7.152 -5.313 1.00 91.94 109 LYS A C 1
ATOM 827 O O . LYS A 1 109 ? -9.318 7.587 -6.250 1.00 91.94 109 LYS A O 1
ATOM 832 N N . ARG A 1 110 ? -7.322 7.217 -5.305 1.00 89.50 110 ARG A N 1
ATOM 833 C CA . ARG A 1 110 ? -6.552 7.716 -6.454 1.00 89.50 110 ARG A CA 1
ATOM 834 C C . ARG A 1 110 ? -6.577 6.751 -7.632 1.00 89.50 110 ARG A C 1
ATOM 836 O O . ARG A 1 110 ? -6.645 7.218 -8.761 1.00 89.50 110 ARG A O 1
ATOM 843 N N . LEU A 1 111 ? -6.546 5.446 -7.378 1.00 88.00 111 LEU A N 1
ATOM 844 C CA . LEU A 1 111 ? -6.630 4.427 -8.419 1.00 88.00 111 LEU A CA 1
ATOM 845 C C . LEU A 1 111 ? -7.991 4.470 -9.125 1.00 88.00 111 LEU A C 1
ATOM 847 O O . LEU A 1 111 ? -8.035 4.435 -10.351 1.00 88.00 111 LEU A O 1
ATOM 851 N N . ILE A 1 112 ? -9.076 4.633 -8.363 1.00 89.25 112 ILE A N 1
ATOM 852 C CA . ILE A 1 112 ? -10.431 4.823 -8.894 1.00 89.25 112 ILE A CA 1
ATOM 853 C C . ILE A 1 112 ? -10.478 6.069 -9.784 1.00 89.25 112 ILE A C 1
ATOM 855 O O . ILE A 1 112 ? -10.791 5.948 -10.959 1.00 89.25 112 ILE A O 1
ATOM 859 N N . ARG A 1 113 ? -10.021 7.230 -9.294 1.00 87.81 113 ARG A N 1
ATOM 860 C CA . ARG A 1 113 ? -9.971 8.468 -10.101 1.00 87.81 113 ARG A CA 1
ATOM 861 C C . ARG A 1 113 ? -9.129 8.346 -11.369 1.00 87.81 113 ARG A C 1
ATOM 863 O O . ARG A 1 113 ? -9.466 8.923 -12.394 1.00 87.81 113 ARG A O 1
ATOM 870 N N . ALA A 1 114 ? -8.004 7.633 -11.301 1.00 86.38 114 ALA A N 1
ATOM 871 C CA . ALA A 1 114 ? -7.178 7.375 -12.477 1.00 86.38 114 ALA A CA 1
ATOM 872 C C . ALA A 1 114 ? -7.911 6.486 -13.494 1.00 86.38 114 ALA A C 1
ATOM 874 O O . ALA A 1 114 ? -7.776 6.691 -14.694 1.00 86.38 114 ALA A O 1
ATOM 875 N N . THR A 1 115 ? -8.703 5.530 -13.009 1.00 86.50 115 THR A N 1
ATOM 876 C CA . THR A 1 115 ? -9.530 4.639 -13.831 1.00 86.50 115 THR A CA 1
ATOM 877 C C . THR A 1 115 ? -10.686 5.412 -14.471 1.00 86.50 115 THR A C 1
ATOM 879 O O . THR A 1 115 ? -10.839 5.359 -15.686 1.00 86.50 115 THR A O 1
ATOM 882 N N . GLU A 1 116 ? -11.418 6.219 -13.700 1.00 88.25 116 GLU A N 1
ATOM 883 C CA . GLU A 1 116 ? -12.465 7.132 -14.193 1.00 88.25 116 GLU A CA 1
ATOM 884 C C . GLU A 1 116 ? -11.927 8.063 -15.290 1.00 88.25 116 GLU A C 1
ATOM 886 O O . GLU A 1 116 ? -12.529 8.201 -16.351 1.00 88.25 116 GLU A O 1
ATOM 891 N N . ALA A 1 117 ? -10.738 8.643 -15.082 1.00 86.12 117 ALA A N 1
ATOM 892 C CA . ALA A 1 117 ? -10.092 9.505 -16.070 1.00 86.12 117 ALA A CA 1
ATOM 893 C C . ALA A 1 117 ? -9.704 8.770 -17.367 1.00 86.12 117 ALA A C 1
ATOM 895 O O . ALA A 1 117 ? -9.678 9.389 -18.429 1.00 86.12 117 ALA A O 1
ATOM 896 N N . LEU A 1 118 ? -9.387 7.473 -17.293 1.00 83.50 118 LEU A N 1
ATOM 897 C CA . LEU A 1 118 ? -9.035 6.654 -18.457 1.00 83.50 118 LEU A CA 1
ATOM 898 C C . LEU A 1 118 ? -10.264 6.173 -19.234 1.00 83.50 118 LEU A C 1
ATOM 900 O O . LEU A 1 118 ? -10.200 6.080 -20.458 1.00 83.50 118 LEU A O 1
ATOM 904 N N . PHE A 1 119 ? -11.357 5.856 -18.539 1.00 87.94 119 PHE A N 1
ATOM 905 C CA . PHE A 1 119 ? -12.566 5.294 -19.148 1.00 87.94 119 PHE A CA 1
ATOM 906 C C . PHE A 1 119 ? -13.662 6.328 -19.428 1.00 87.94 119 PHE A C 1
ATOM 908 O O . PHE A 1 119 ? -14.631 6.011 -20.111 1.00 87.94 119 PHE A O 1
ATOM 915 N N . GLY A 1 120 ? -13.492 7.574 -18.980 1.00 80.25 120 GLY A N 1
ATOM 916 C CA . GLY A 1 120 ? -14.414 8.667 -19.286 1.00 80.25 120 GLY A CA 1
ATOM 917 C C . GLY A 1 120 ? -15.729 8.623 -18.504 1.00 80.25 120 GLY A C 1
ATOM 918 O O . GLY A 1 120 ? -16.637 9.383 -18.827 1.00 80.25 120 GLY A O 1
ATOM 919 N N . GLU A 1 121 ? -15.838 7.786 -17.468 1.00 68.62 121 GLU A N 1
ATOM 920 C CA . GLU A 1 121 ? -16.931 7.845 -16.491 1.00 68.62 121 GLU A CA 1
ATOM 921 C C . GLU A 1 121 ? -16.701 9.045 -15.562 1.00 68.62 121 GLU A C 1
ATOM 923 O O . GLU A 1 121 ? -16.204 8.925 -14.445 1.00 68.62 121 GLU A O 1
ATOM 928 N N . GLN A 1 122 ? -17.027 10.246 -16.046 1.00 62.38 122 GLN A N 1
ATOM 929 C CA . GLN A 1 122 ? -17.330 11.354 -15.148 1.00 62.38 122 GLN A CA 1
ATOM 930 C C . GLN A 1 122 ? -18.687 11.052 -14.523 1.00 62.38 122 GLN A C 1
ATOM 932 O O . GLN A 1 122 ? -19.722 11.219 -15.157 1.00 62.38 122 GLN A O 1
ATOM 937 N N . GLU A 1 123 ? -18.672 10.567 -13.285 1.00 60.78 123 GLU A N 1
ATOM 938 C CA . GLU A 1 123 ? -19.861 10.543 -12.444 1.00 60.78 123 GLU A CA 1
ATOM 939 C C . GLU A 1 123 ? -20.383 11.989 -12.372 1.00 60.78 123 GLU A C 1
ATOM 941 O O . GLU A 1 123 ? -19.742 12.864 -11.777 1.00 60.78 123 GLU A O 1
ATOM 946 N N . ASP A 1 124 ? -21.488 12.258 -13.074 1.00 55.41 124 ASP A N 1
ATOM 947 C CA . ASP A 1 124 ? -22.172 13.548 -13.139 1.00 55.41 124 ASP A CA 1
ATOM 948 C C . ASP A 1 124 ? -22.587 13.971 -11.726 1.00 55.41 124 ASP A C 1
ATOM 950 O O . ASP A 1 124 ? -23.684 13.709 -11.235 1.00 55.41 124 ASP A O 1
ATOM 954 N N . ARG A 1 125 ? -21.673 14.650 -11.033 1.00 54.31 125 ARG A N 1
ATOM 955 C CA . ARG A 1 125 ? -21.870 15.229 -9.701 1.00 54.31 125 ARG A CA 1
ATOM 956 C C . ARG A 1 125 ? -22.647 16.547 -9.794 1.00 54.31 125 ARG A C 1
ATOM 958 O O . ARG A 1 125 ? -22.264 17.554 -9.201 1.00 54.31 125 ARG A O 1
ATOM 965 N N . SER A 1 126 ? -23.715 16.538 -10.584 1.00 50.69 126 SER A N 1
ATOM 966 C CA . SER A 1 126 ? -24.551 17.680 -10.956 1.00 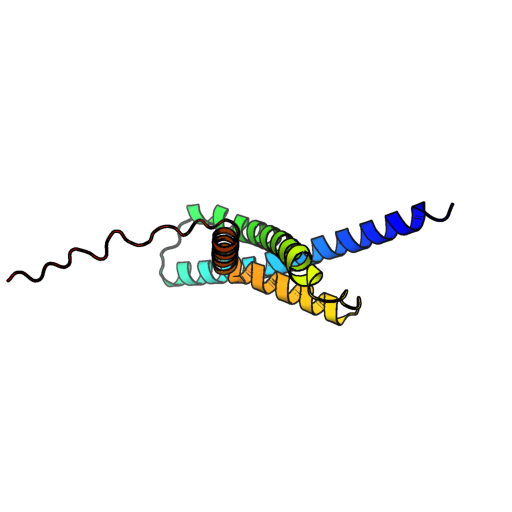50.69 126 SER A CA 1
ATOM 967 C C . SER A 1 126 ? -26.025 17.455 -10.599 1.00 50.69 126 SER A C 1
ATOM 969 O O . SER A 1 126 ? -26.909 17.959 -11.273 1.00 50.69 126 SER A O 1
ATOM 971 N N . VAL A 1 127 ? -26.318 16.733 -9.518 1.00 55.53 127 VAL A N 1
ATOM 972 C CA . VAL A 1 127 ? -27.665 16.648 -8.925 1.00 55.53 127 VAL A CA 1
ATOM 973 C C . VAL A 1 127 ? -27.451 16.534 -7.413 1.00 55.53 127 VAL A C 1
ATOM 975 O O . VAL A 1 127 ? -27.072 15.476 -6.940 1.00 55.53 127 VAL A O 1
ATOM 978 N N . ASP A 1 128 ? -27.178 17.633 -6.700 1.00 53.19 128 ASP A N 1
ATOM 979 C CA . ASP A 1 128 ? -28.076 18.092 -5.617 1.00 53.19 128 ASP A CA 1
ATOM 980 C C . ASP A 1 128 ? -27.665 19.476 -5.050 1.00 53.19 128 ASP A C 1
ATOM 982 O O . ASP A 1 128 ? -28.047 19.864 -3.949 1.00 53.19 128 ASP A O 1
ATOM 986 N N . ALA A 1 129 ? -26.888 20.277 -5.789 1.00 54.00 129 ALA A N 1
ATOM 987 C CA . ALA A 1 129 ? -26.601 21.670 -5.400 1.00 54.00 129 ALA A CA 1
ATOM 988 C C . ALA A 1 129 ? -27.696 22.667 -5.845 1.00 54.00 129 ALA A C 1
ATOM 990 O O . ALA A 1 129 ? -27.470 23.876 -5.849 1.00 54.00 129 ALA A O 1
ATOM 991 N N . VAL A 1 130 ? -28.882 22.170 -6.216 1.00 59.47 130 VAL A N 1
ATOM 992 C CA . VAL A 1 130 ? -30.066 22.969 -6.559 1.00 59.47 130 VAL A CA 1
ATOM 993 C C . VAL A 1 130 ? -31.215 22.567 -5.637 1.00 59.47 130 VAL A C 1
ATOM 995 O O . VAL A 1 130 ? -32.073 21.789 -6.024 1.00 59.47 130 VAL A O 1
ATOM 998 N N . SER A 1 131 ? -31.200 23.081 -4.407 1.00 55.84 131 SER A N 1
ATOM 999 C CA . SER A 1 131 ? -32.396 23.561 -3.690 1.00 55.84 131 SER A CA 1
ATOM 1000 C C . SER A 1 131 ? -32.014 24.007 -2.273 1.00 55.84 131 SER A C 1
ATOM 1002 O O . SER A 1 131 ? -32.490 23.455 -1.281 1.00 55.84 131 SER A O 1
ATOM 1004 N N . HIS A 1 132 ? -31.136 25.007 -2.146 1.00 54.09 132 HIS A N 1
ATOM 1005 C CA . HIS A 1 132 ? -31.266 25.899 -0.996 1.00 54.09 132 HIS A CA 1
ATOM 1006 C C . HIS A 1 132 ? -32.096 27.084 -1.467 1.00 54.09 132 HIS A C 1
ATOM 1008 O O . HIS A 1 132 ? -31.579 28.038 -2.040 1.00 54.09 132 HIS A O 1
ATOM 1014 N N . ASP A 1 133 ? -33.403 26.901 -1.329 1.00 58.88 133 ASP A N 1
ATOM 1015 C CA . ASP A 1 133 ? -34.433 27.908 -1.513 1.00 58.88 133 ASP A CA 1
ATOM 1016 C C . ASP A 1 133 ? -34.346 28.876 -0.317 1.00 58.88 133 ASP A C 1
ATOM 1018 O O . ASP A 1 133 ? -34.532 28.431 0.821 1.00 58.88 133 ASP A O 1
ATOM 1022 N N . PRO A 1 134 ? -33.983 30.158 -0.502 1.00 61.09 134 PRO A N 1
ATOM 1023 C CA . PRO A 1 134 ? -34.058 31.152 0.550 1.00 61.09 134 PRO A CA 1
ATOM 1024 C C . PRO A 1 134 ? -35.437 31.809 0.465 1.00 61.09 134 PRO A C 1
ATOM 1026 O O . PRO A 1 134 ? -35.573 32.906 -0.074 1.00 61.09 134 PRO A O 1
ATOM 1029 N N . HIS A 1 135 ? -36.458 31.126 0.976 1.00 60.22 135 HIS A N 1
ATOM 1030 C CA . HIS A 1 135 ? -37.749 31.746 1.248 1.00 60.22 135 HIS A CA 1
ATOM 1031 C C . HIS A 1 135 ? -37.987 31.801 2.762 1.00 60.22 135 HIS A C 1
ATOM 1033 O O . HIS A 1 135 ? -38.207 30.772 3.396 1.00 60.22 135 HIS A O 1
ATOM 1039 N N . ASP A 1 136 ? -37.917 33.046 3.247 1.00 56.62 136 ASP A N 1
ATOM 1040 C CA . ASP A 1 136 ? -38.541 33.653 4.436 1.00 56.62 136 ASP A CA 1
ATOM 1041 C C . ASP A 1 136 ? -38.118 33.209 5.852 1.00 56.62 136 ASP A C 1
ATOM 1043 O O . ASP A 1 136 ? -38.470 32.102 6.316 1.00 56.62 136 ASP A O 1
#

pLDDT: mean 81.54, std 15.44, range [50.62, 97.38]

Sequence (136 aa):
MQTATVSSICRFEHRSLLVFVFLFGALGSTLAASRIVVLALRYKNYQSEKVAWQLLTPLHGGVLAVVGLYVVLGGLLAMVRSPAVGPEFGFFVGGFAFIVGFSSELFVKRLIRATEALFGEQEDRSVDAVSHDPHD

Organism: NCBI:txid1404768